Protein AF-A0A7V3RY55-F1 (afdb_monomer)

Foldseek 3Di:
DDDDDPPPPDPDPDPFLAQEWEDQDQFDKTKGFLLSVVQQWQAAPVPDWDWADAPPATDTFDKDKWAWDWDWDDPDPPDIDTDIDTQACDDPPHDHHPDRTRHRGMMIIGGNNRHHDDDPPPDDHPPDPIDHHYDYDYPPPPPD

Structure (mmCIF, N/CA/C/O backbone):
data_AF-A0A7V3RY55-F1
#
_entry.id   AF-A0A7V3RY55-F1
#
loop_
_atom_site.group_PDB
_atom_site.id
_atom_site.type_symbol
_atom_site.label_atom_id
_atom_site.label_alt_id
_atom_site.label_comp_id
_atom_site.label_asym_id
_atom_site.label_entity_id
_atom_site.label_seq_id
_atom_site.pdbx_PDB_ins_code
_atom_site.Cartn_x
_atom_site.Cartn_y
_atom_site.Cartn_z
_atom_site.occupancy
_atom_site.B_iso_or_equiv
_atom_site.auth_seq_id
_atom_site.auth_comp_id
_atom_site.auth_asym_id
_atom_site.auth_atom_id
_atom_site.pdbx_PDB_model_num
ATOM 1 N N . MET A 1 1 ? -32.066 -42.133 15.065 1.00 41.59 1 MET A N 1
ATOM 2 C CA . MET A 1 1 ? -30.900 -41.507 15.729 1.00 41.59 1 MET A CA 1
ATOM 3 C C . MET A 1 1 ? -29.828 -41.257 14.673 1.00 41.59 1 MET A C 1
ATOM 5 O O . MET A 1 1 ? -29.241 -42.214 14.192 1.00 41.59 1 MET A O 1
ATOM 9 N N . LYS A 1 2 ? -29.637 -40.008 14.229 1.00 40.75 2 LYS A N 1
ATOM 10 C CA . LYS A 1 2 ? -28.567 -39.614 13.293 1.00 40.75 2 LYS A CA 1
ATOM 11 C C . LYS A 1 2 ? -27.674 -38.602 14.012 1.00 40.75 2 LYS A C 1
ATOM 13 O O . LYS A 1 2 ? -28.181 -37.701 14.670 1.00 40.75 2 LYS A O 1
ATOM 18 N N . ARG A 1 3 ? -26.368 -38.864 13.984 1.00 42.75 3 ARG A N 1
ATOM 19 C CA . ARG A 1 3 ? -25.334 -38.212 14.795 1.00 42.75 3 ARG A CA 1
ATOM 20 C C . ARG A 1 3 ? -25.115 -36.766 14.339 1.00 42.75 3 ARG A C 1
ATOM 22 O O . ARG A 1 3 ? -24.962 -36.521 13.148 1.00 42.75 3 ARG A O 1
ATOM 29 N N . PHE A 1 4 ? -25.079 -35.848 15.302 1.00 42.09 4 PHE A N 1
ATOM 30 C CA . PHE A 1 4 ? -24.594 -34.482 15.136 1.00 42.09 4 PHE A CA 1
ATOM 31 C C . PHE A 1 4 ? -23.082 -34.516 14.886 1.00 42.09 4 PHE A C 1
ATOM 33 O O . PHE A 1 4 ? -22.329 -35.005 15.725 1.00 42.09 4 PHE A O 1
ATOM 40 N N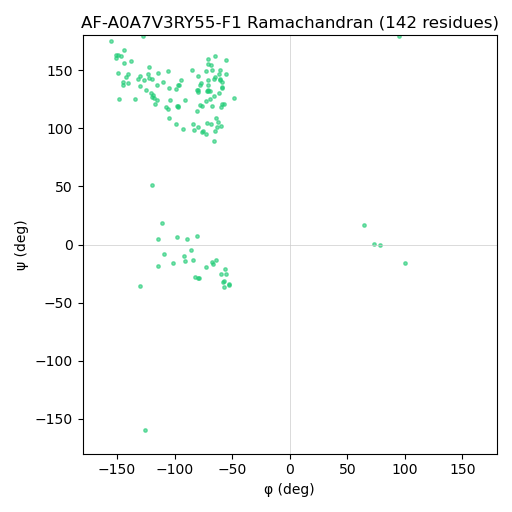 . GLY A 1 5 ? -22.645 -34.010 13.734 1.00 36.62 5 GLY A N 1
ATOM 41 C CA . GLY A 1 5 ? -21.251 -33.650 13.498 1.00 36.62 5 GLY A CA 1
ATOM 42 C C . GLY A 1 5 ? -21.074 -32.177 13.836 1.00 36.62 5 GLY A C 1
ATOM 43 O O . GLY A 1 5 ? -21.433 -31.320 13.035 1.00 36.62 5 GLY A O 1
ATOM 44 N N . VAL A 1 6 ? -20.564 -31.881 15.030 1.00 43.69 6 VAL A N 1
ATOM 45 C CA . VAL A 1 6 ? -20.076 -30.541 15.368 1.00 43.69 6 VAL A CA 1
ATOM 46 C C . VAL A 1 6 ? -18.729 -30.392 14.669 1.00 43.69 6 VAL A C 1
ATOM 48 O O . VAL A 1 6 ? -17.717 -30.909 15.135 1.00 43.69 6 VAL A O 1
ATOM 51 N N . GLY A 1 7 ? -18.730 -29.752 13.501 1.00 38.78 7 GLY A N 1
ATOM 52 C CA . GLY A 1 7 ? -17.503 -29.284 12.870 1.00 38.78 7 GLY A CA 1
ATOM 53 C C . GLY A 1 7 ? -16.940 -28.150 13.715 1.00 38.78 7 GLY A C 1
ATOM 54 O O . GLY A 1 7 ? -17.478 -27.046 13.698 1.00 38.78 7 GLY A O 1
ATOM 55 N N . ALA A 1 8 ? -15.899 -28.435 14.493 1.00 43.53 8 ALA A N 1
ATOM 56 C CA . ALA A 1 8 ? -15.120 -27.418 15.177 1.00 43.53 8 ALA A CA 1
ATOM 57 C C . ALA A 1 8 ? -14.424 -26.555 14.113 1.00 43.53 8 ALA A C 1
ATOM 59 O O . ALA A 1 8 ? -13.407 -26.950 13.545 1.00 43.53 8 ALA A O 1
ATOM 60 N N . GLY A 1 9 ? -15.015 -25.401 13.801 1.00 36.34 9 GLY A N 1
ATOM 61 C CA . GLY A 1 9 ? -14.352 -24.363 13.026 1.00 36.34 9 GLY A CA 1
ATOM 62 C C . GLY A 1 9 ? -13.156 -23.858 13.823 1.00 36.34 9 GLY A C 1
ATOM 63 O O . GLY A 1 9 ? -13.323 -23.209 14.852 1.00 36.34 9 GLY A O 1
ATOM 64 N N . PHE A 1 10 ? -11.951 -24.195 13.375 1.00 37.75 10 PHE A N 1
ATOM 65 C CA . PHE A 1 10 ? -10.727 -23.604 13.895 1.00 37.75 10 PHE A CA 1
ATOM 66 C C . PHE A 1 10 ? -10.644 -22.161 13.392 1.00 37.75 10 PHE A C 1
ATOM 68 O O . PHE A 1 10 ? -10.351 -21.914 12.225 1.00 37.75 10 PHE A O 1
ATOM 75 N N . LEU A 1 11 ? -10.916 -21.206 14.280 1.00 36.78 11 LEU A N 1
ATOM 76 C CA . LEU A 1 11 ? -10.553 -19.810 14.078 1.00 36.78 11 LEU A CA 1
ATOM 77 C C . LEU A 1 11 ? -9.063 -19.682 14.418 1.00 36.78 11 LEU A C 1
ATOM 79 O O . LEU A 1 11 ? -8.686 -19.683 15.589 1.00 36.78 11 LEU A O 1
ATOM 83 N N . VAL A 1 12 ? -8.201 -19.631 13.404 1.00 37.84 12 VAL A N 1
ATOM 84 C CA . VAL A 1 12 ? -6.782 -19.325 13.609 1.00 37.84 12 VAL A CA 1
ATOM 85 C C . VAL A 1 12 ? -6.645 -17.806 13.669 1.00 37.84 12 VAL A C 1
ATOM 87 O O . VAL A 1 12 ? -6.620 -17.134 12.643 1.00 37.84 12 VAL A O 1
ATOM 90 N N . LEU A 1 13 ? -6.587 -17.257 14.883 1.00 45.31 13 LEU A N 1
ATOM 91 C CA . LEU A 1 13 ? -6.154 -15.879 15.114 1.00 45.31 13 LEU A CA 1
ATOM 92 C C . LEU A 1 13 ? -4.629 -15.841 14.983 1.00 45.31 13 LEU A C 1
ATOM 94 O O . LEU A 1 13 ? -3.903 -16.202 15.910 1.00 45.31 13 LEU A O 1
ATOM 98 N N . ILE A 1 14 ? -4.141 -15.464 13.802 1.00 49.50 14 ILE A N 1
ATOM 99 C CA . ILE A 1 14 ? -2.713 -15.239 13.572 1.00 49.50 14 ILE A CA 1
ATOM 100 C C . ILE A 1 14 ? -2.337 -13.931 14.275 1.00 49.50 14 ILE A C 1
ATOM 102 O O . ILE A 1 14 ? -2.948 -12.891 14.037 1.00 49.50 14 ILE A O 1
ATOM 106 N N . PHE A 1 15 ? -1.350 -14.006 15.172 1.00 45.12 15 PHE A N 1
ATOM 107 C CA . PHE A 1 15 ? -0.771 -12.863 15.877 1.00 45.12 15 PHE A CA 1
ATOM 108 C C . PHE A 1 15 ? -0.432 -11.734 14.894 1.00 45.12 15 PHE A C 1
ATOM 110 O O . PHE A 1 15 ? 0.281 -11.951 13.914 1.00 45.12 15 PHE A O 1
ATOM 117 N N . ALA A 1 16 ? -0.954 -10.537 15.173 1.00 43.91 16 ALA A N 1
ATOM 118 C CA . ALA A 1 16 ? -0.819 -9.355 14.336 1.00 43.91 16 ALA A CA 1
ATOM 119 C C . ALA A 1 16 ? 0.651 -8.932 14.221 1.00 43.91 16 ALA A C 1
ATOM 121 O O . ALA A 1 16 ? 1.203 -8.283 15.112 1.00 43.91 16 ALA A O 1
ATOM 122 N N . TRP A 1 17 ? 1.280 -9.266 13.096 1.00 51.06 17 TRP A N 1
ATOM 123 C CA . TRP A 1 17 ? 2.456 -8.540 12.641 1.00 51.06 17 TRP A CA 1
ATOM 124 C C . TRP A 1 17 ? 1.994 -7.111 12.386 1.00 51.06 17 TRP A C 1
ATOM 126 O O . TRP A 1 17 ? 1.234 -6.848 11.460 1.00 51.06 17 TRP A O 1
ATOM 136 N N . THR A 1 18 ? 2.356 -6.192 13.274 1.00 60.28 18 THR A N 1
ATOM 137 C CA . THR A 1 18 ? 2.035 -4.783 13.069 1.00 60.28 18 THR A CA 1
ATOM 138 C C . THR A 1 18 ? 3.077 -4.228 12.112 1.00 60.28 18 THR A C 1
ATOM 140 O O . THR A 1 18 ? 4.259 -4.197 12.455 1.00 60.28 18 THR A O 1
ATOM 143 N N . ALA A 1 19 ? 2.663 -3.811 10.917 1.00 68.38 19 ALA A N 1
ATOM 144 C CA . ALA A 1 19 ? 3.569 -3.091 10.031 1.00 68.38 19 ALA A CA 1
ATOM 145 C C . ALA A 1 19 ? 3.809 -1.702 10.632 1.00 68.38 19 ALA A C 1
ATOM 147 O O . ALA A 1 19 ? 2.853 -1.038 11.033 1.00 68.38 19 ALA A O 1
ATOM 148 N N . GLN A 1 20 ? 5.063 -1.268 10.725 1.00 68.25 20 GLN A N 1
ATOM 149 C CA . GLN A 1 20 ? 5.392 0.097 11.131 1.00 68.25 20 GLN A CA 1
ATOM 150 C C . GLN A 1 20 ? 5.676 0.934 9.894 1.00 68.25 20 GLN A C 1
ATOM 152 O O . GLN A 1 20 ? 6.442 0.512 9.032 1.00 68.25 20 GLN A O 1
ATOM 157 N N . ALA A 1 21 ? 5.098 2.129 9.834 1.00 68.69 21 ALA A N 1
ATOM 158 C CA . ALA A 1 21 ? 5.413 3.093 8.791 1.00 68.69 21 ALA A CA 1
ATOM 159 C C . ALA A 1 21 ? 5.684 4.471 9.401 1.00 68.69 21 ALA A C 1
ATOM 161 O O . ALA A 1 21 ? 5.057 4.862 10.390 1.00 68.69 21 ALA A O 1
ATOM 162 N N . GLN A 1 22 ? 6.653 5.189 8.836 1.00 70.06 22 GLN A N 1
ATOM 163 C CA . GLN A 1 22 ? 7.045 6.519 9.297 1.00 70.06 22 GLN A CA 1
ATOM 164 C C . GLN A 1 22 ? 6.364 7.595 8.450 1.00 70.06 22 GLN A C 1
ATOM 166 O O . GLN A 1 22 ? 6.330 7.488 7.228 1.00 70.06 22 GLN A O 1
ATOM 171 N N . SER A 1 23 ? 5.863 8.652 9.092 1.00 64.38 23 SER A N 1
ATOM 172 C CA . SER A 1 23 ? 5.438 9.880 8.407 1.00 64.38 23 SER A CA 1
ATOM 173 C C . SER A 1 23 ? 5.969 11.093 9.154 1.00 64.38 23 SER A C 1
ATOM 175 O O . SER A 1 23 ? 5.707 11.221 10.351 1.00 64.38 23 SER A O 1
ATOM 177 N N . ASN A 1 24 ? 6.689 11.977 8.468 1.00 59.88 24 ASN A N 1
ATOM 178 C CA . ASN A 1 24 ? 7.299 13.156 9.082 1.00 59.88 24 ASN A CA 1
ATOM 179 C C . ASN A 1 24 ? 6.257 14.275 9.289 1.00 59.88 24 ASN A C 1
ATOM 181 O O . ASN A 1 24 ? 6.336 15.030 10.257 1.00 59.88 24 ASN A O 1
ATOM 185 N N . HIS A 1 25 ? 5.220 14.323 8.443 1.00 68.56 25 HIS A N 1
ATOM 186 C CA . HIS A 1 25 ? 4.152 15.320 8.480 1.00 68.56 25 HIS A CA 1
ATOM 187 C C . HIS A 1 25 ? 2.782 14.770 8.051 1.00 68.56 25 HIS A C 1
ATOM 189 O O . HIS A 1 25 ? 2.666 13.756 7.367 1.00 68.56 25 HIS A O 1
ATOM 195 N N . LYS A 1 26 ? 1.718 15.505 8.411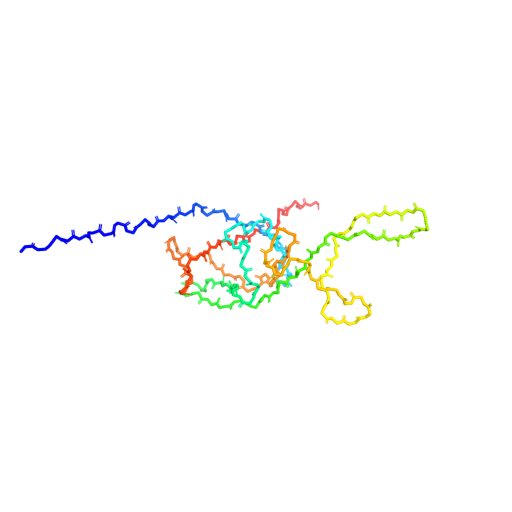 1.00 77.06 26 LYS A N 1
ATOM 196 C CA . LYS A 1 26 ? 0.317 15.198 8.060 1.00 77.06 26 LYS A CA 1
ATOM 197 C C . LYS A 1 26 ? 0.102 14.979 6.554 1.00 77.06 26 LYS A C 1
ATOM 199 O O . LYS A 1 26 ? -0.748 14.186 6.177 1.00 77.06 26 LYS A O 1
ATOM 204 N N . TYR A 1 27 ? 0.839 15.690 5.706 1.00 82.50 27 TYR A N 1
ATOM 205 C CA . TYR A 1 27 ? 0.657 15.668 4.251 1.00 82.50 27 TYR A CA 1
ATOM 206 C C . TYR A 1 27 ? 1.636 14.740 3.528 1.00 82.50 27 TYR A C 1
ATOM 208 O O . TYR A 1 27 ? 1.665 14.744 2.300 1.00 82.50 27 TYR A O 1
ATOM 216 N N . ASP A 1 28 ? 2.434 13.968 4.263 1.00 87.75 28 ASP A N 1
ATOM 217 C CA . ASP A 1 28 ? 3.403 13.076 3.642 1.00 87.75 28 ASP A CA 1
ATOM 218 C C . ASP A 1 28 ? 2.722 11.792 3.159 1.00 87.75 28 ASP A C 1
ATOM 220 O O . ASP A 1 28 ? 1.808 11.280 3.827 1.00 87.75 28 ASP A O 1
ATOM 224 N N . PRO A 1 29 ? 3.180 11.234 2.027 1.00 92.12 29 PRO A N 1
ATOM 225 C CA . PRO A 1 29 ? 2.853 9.866 1.692 1.00 92.12 29 PRO A CA 1
ATOM 226 C C . PRO A 1 29 ? 3.479 8.926 2.725 1.00 92.12 29 PRO A C 1
ATOM 228 O O . PRO A 1 29 ? 4.590 9.130 3.217 1.00 92.12 29 PRO A O 1
ATOM 231 N N . VAL A 1 30 ? 2.750 7.868 3.024 1.00 93.38 30 VAL A N 1
ATOM 232 C CA . VAL A 1 30 ? 3.208 6.708 3.767 1.00 93.38 30 VAL A CA 1
ATOM 233 C C . VAL A 1 30 ? 3.415 5.595 2.758 1.00 93.38 30 VAL A C 1
ATOM 235 O O . VAL A 1 30 ? 2.484 5.250 2.036 1.00 93.38 30 VAL A O 1
ATOM 238 N N . VAL A 1 31 ? 4.620 5.029 2.738 1.00 94.00 31 VAL A N 1
ATOM 239 C CA . VAL A 1 31 ? 4.967 3.881 1.896 1.00 94.00 31 VAL A CA 1
ATOM 240 C C . VAL A 1 31 ? 5.290 2.698 2.799 1.00 94.00 31 VAL A C 1
ATOM 242 O O . VAL A 1 31 ? 6.147 2.792 3.681 1.00 94.00 31 VAL A O 1
ATOM 245 N N . VAL A 1 32 ? 4.586 1.589 2.595 1.00 95.19 32 VAL A N 1
ATOM 246 C CA . VAL A 1 32 ? 4.769 0.335 3.327 1.00 95.19 32 VAL A CA 1
ATOM 247 C C . VAL A 1 32 ? 5.206 -0.735 2.344 1.00 95.19 32 VAL A C 1
ATOM 249 O O . VAL A 1 32 ? 4.490 -1.035 1.396 1.00 95.19 32 VAL A O 1
ATOM 252 N N . GLN A 1 33 ? 6.371 -1.332 2.581 1.00 95.19 33 GLN A N 1
ATOM 253 C CA . GLN A 1 33 ? 6.858 -2.430 1.747 1.00 95.19 33 GLN A CA 1
ATOM 25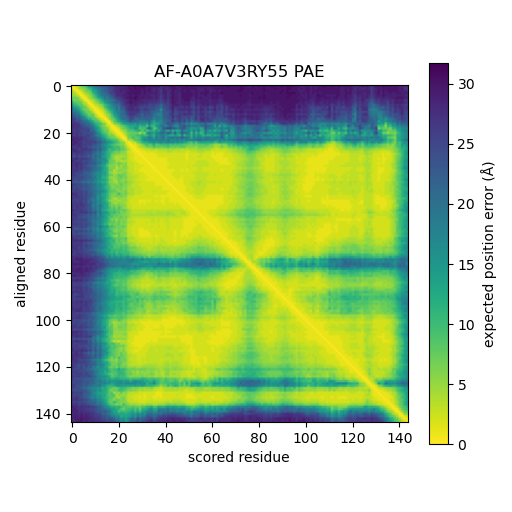4 C C . GLN A 1 33 ? 6.031 -3.697 1.984 1.00 95.19 33 GLN A C 1
ATOM 256 O O . GLN A 1 33 ? 5.714 -4.014 3.136 1.00 95.19 33 GLN A O 1
ATOM 261 N N . GLY A 1 34 ? 5.754 -4.458 0.927 1.00 95.06 34 GLY A N 1
ATOM 262 C CA . GLY A 1 34 ? 4.973 -5.692 0.979 1.00 95.06 34 GLY A CA 1
ATOM 263 C C . GLY A 1 34 ? 5.562 -6.743 1.915 1.00 95.06 34 GLY A C 1
ATOM 264 O O . GLY A 1 34 ? 4.832 -7.399 2.658 1.00 95.06 34 GLY A O 1
ATOM 265 N N . VAL A 1 35 ? 6.892 -6.799 2.052 1.00 95.56 35 VAL A N 1
ATOM 266 C CA . VAL A 1 35 ? 7.569 -7.627 3.069 1.00 95.56 35 VAL A CA 1
ATOM 267 C C . VAL A 1 35 ? 7.110 -7.347 4.510 1.00 95.56 35 VAL A C 1
ATOM 269 O O . VAL A 1 35 ? 7.201 -8.229 5.365 1.00 95.56 35 VAL A O 1
ATOM 272 N N . SER A 1 36 ? 6.597 -6.147 4.792 1.00 95.81 36 SER A N 1
ATOM 273 C CA . SER A 1 36 ? 6.052 -5.769 6.104 1.00 95.81 36 SER A CA 1
ATOM 274 C C . SER A 1 36 ? 4.582 -6.162 6.277 1.00 95.81 36 SER A C 1
ATOM 276 O O . SER A 1 36 ? 4.034 -5.994 7.365 1.00 95.81 36 SER A O 1
ATOM 278 N N . LEU A 1 37 ? 3.941 -6.702 5.238 1.00 95.94 37 LEU A N 1
ATOM 279 C CA . LEU A 1 37 ? 2.520 -7.045 5.164 1.00 95.94 37 LEU A CA 1
ATOM 280 C C . LEU A 1 37 ? 2.286 -8.555 4.914 1.00 95.94 37 LEU A C 1
ATOM 282 O O . LEU A 1 37 ? 1.525 -8.923 4.016 1.00 95.94 37 LEU A O 1
ATOM 286 N N . PRO A 1 38 ? 2.901 -9.466 5.702 1.00 95.81 38 PRO A N 1
ATOM 287 C CA . PRO A 1 38 ? 2.879 -10.904 5.430 1.00 95.81 38 PRO A CA 1
ATOM 288 C C . PRO A 1 38 ? 1.482 -11.532 5.399 1.00 95.81 38 PRO A C 1
ATOM 290 O O . PRO A 1 38 ? 1.308 -12.568 4.763 1.00 95.81 38 PRO A O 1
ATOM 293 N N . ALA A 1 39 ? 0.486 -10.952 6.078 1.00 93.62 39 ALA A N 1
ATOM 294 C CA . ALA A 1 39 ? -0.852 -11.539 6.120 1.00 93.62 39 ALA A CA 1
ATOM 295 C C . ALA A 1 39 ? -1.614 -11.393 4.793 1.00 93.62 39 ALA A C 1
ATOM 297 O O . ALA A 1 39 ? -2.580 -12.117 4.577 1.00 93.62 39 ALA A O 1
ATOM 298 N N . VAL A 1 40 ? -1.213 -10.460 3.926 1.00 93.50 40 VAL A N 1
ATOM 299 C CA . VAL A 1 40 ? -1.919 -10.160 2.669 1.00 93.50 40 VAL A CA 1
ATOM 300 C C . VAL A 1 40 ? -1.099 -10.491 1.419 1.00 93.50 40 VAL A C 1
ATOM 302 O O . VAL A 1 40 ? -1.560 -10.231 0.311 1.00 93.50 40 VAL A O 1
ATOM 305 N N . LEU A 1 41 ? 0.085 -11.092 1.578 1.00 95.19 41 LEU A N 1
ATOM 306 C CA . LEU A 1 41 ? 0.886 -11.586 0.455 1.00 95.19 41 LEU A CA 1
ATOM 307 C C . LEU A 1 41 ? 0.124 -12.651 -0.346 1.00 95.19 41 LEU A C 1
ATOM 309 O O . LEU A 1 41 ? -0.581 -13.489 0.221 1.00 95.19 41 LEU A O 1
ATOM 313 N N . GLY A 1 42 ? 0.284 -12.628 -1.669 1.00 94.94 42 GLY A N 1
ATOM 314 C CA . GLY A 1 42 ? -0.416 -13.504 -2.610 1.00 94.94 42 GLY A CA 1
ATOM 315 C C . GLY A 1 42 ? -1.860 -13.082 -2.908 1.00 94.94 42 GLY A C 1
ATOM 316 O O . GLY A 1 42 ? -2.544 -13.744 -3.692 1.00 94.94 42 GLY A O 1
ATOM 317 N N . ALA A 1 43 ? -2.353 -11.999 -2.299 1.00 94.69 43 ALA A N 1
ATOM 318 C CA . ALA A 1 43 ? -3.637 -11.418 -2.666 1.00 94.69 43 ALA A CA 1
ATOM 319 C C . ALA A 1 43 ? -3.535 -10.708 -4.020 1.00 94.69 43 ALA A C 1
ATOM 321 O O . ALA A 1 43 ? -2.505 -10.133 -4.364 1.00 94.69 43 ALA A O 1
ATOM 322 N N . LYS A 1 44 ? -4.626 -10.684 -4.788 1.00 94.62 44 LYS A N 1
ATOM 323 C CA . LYS A 1 44 ? -4.674 -9.838 -5.985 1.00 94.62 44 LYS A CA 1
ATOM 324 C C . LYS A 1 44 ? -4.767 -8.371 -5.559 1.00 94.62 44 LYS A C 1
ATOM 326 O O . LYS A 1 44 ? -5.622 -8.065 -4.722 1.00 94.62 44 LYS A O 1
ATOM 331 N N . PRO A 1 45 ? -4.033 -7.437 -6.191 1.00 93.62 45 PRO A N 1
ATOM 332 C CA . PRO A 1 45 ? -4.146 -6.011 -5.868 1.00 93.62 45 PRO A CA 1
ATOM 333 C C . PRO A 1 45 ? -5.591 -5.478 -5.916 1.00 93.62 45 PRO A C 1
ATOM 335 O O . PRO A 1 45 ? -6.003 -4.676 -5.079 1.00 93.62 45 PRO A O 1
ATOM 338 N N . SER A 1 46 ? -6.410 -6.001 -6.838 1.00 93.00 46 SER A N 1
ATOM 339 C CA . SER A 1 46 ? -7.839 -5.659 -6.977 1.00 93.00 46 SER A CA 1
ATOM 340 C C . SER A 1 46 ? -8.743 -6.122 -5.821 1.00 93.00 46 SER A C 1
ATOM 342 O O . SER A 1 46 ? -9.876 -5.644 -5.689 1.00 93.00 46 SER A O 1
ATOM 344 N N . GLU A 1 47 ? -8.265 -7.022 -4.964 1.00 93.00 47 GLU A N 1
ATOM 345 C CA . GLU A 1 47 ? -8.981 -7.568 -3.804 1.00 93.00 47 GLU A CA 1
ATOM 346 C C . GLU A 1 47 ? -8.528 -6.925 -2.484 1.00 93.00 47 GLU A C 1
ATOM 348 O O . GLU A 1 47 ? -9.250 -6.997 -1.489 1.00 93.00 47 GLU A O 1
ATOM 353 N N . LEU A 1 48 ? -7.384 -6.235 -2.479 1.00 94.06 48 LEU A N 1
ATOM 354 C CA . LEU A 1 48 ? -6.903 -5.491 -1.318 1.00 94.06 48 LEU A CA 1
ATOM 355 C C . LEU A 1 48 ? -7.809 -4.298 -1.019 1.00 94.06 48 LEU A C 1
ATOM 357 O O . LEU A 1 48 ? -8.439 -3.730 -1.906 1.00 94.06 48 LEU A O 1
ATOM 361 N N . ARG A 1 49 ? -7.909 -3.914 0.250 1.00 94.94 49 ARG A N 1
ATOM 362 C CA . ARG A 1 49 ? -8.618 -2.709 0.691 1.00 94.94 49 ARG A CA 1
ATOM 363 C C . ARG A 1 49 ? -7.866 -2.127 1.877 1.00 94.94 49 ARG A C 1
ATOM 365 O O . ARG A 1 49 ? -7.480 -2.876 2.772 1.00 94.94 49 ARG A O 1
ATOM 372 N N . LEU A 1 50 ? -7.711 -0.807 1.909 1.00 95.62 50 LEU A N 1
ATOM 373 C CA . LEU A 1 50 ? -7.151 -0.095 3.053 1.00 95.62 50 LEU A CA 1
ATOM 374 C C . LEU A 1 50 ? -8.265 0.616 3.822 1.00 95.62 50 LEU A C 1
ATOM 376 O O . LEU A 1 50 ? -9.132 1.256 3.225 1.00 95.62 50 LEU A O 1
ATOM 380 N N . PHE A 1 51 ? -8.239 0.504 5.150 1.00 96.19 51 PHE A N 1
ATOM 381 C CA . PHE A 1 51 ? -9.207 1.142 6.034 1.00 96.19 51 PHE A CA 1
ATOM 382 C C . PHE A 1 51 ? -8.511 1.899 7.161 1.00 96.19 51 PHE A C 1
ATOM 384 O O . PHE A 1 51 ? -7.520 1.429 7.714 1.00 96.19 51 PHE A O 1
ATOM 391 N N . ALA A 1 52 ? -9.104 3.021 7.557 1.00 95.94 52 ALA A N 1
ATOM 392 C CA . ALA A 1 52 ? -8.788 3.730 8.788 1.00 95.94 52 ALA A CA 1
ATOM 393 C C . ALA A 1 52 ? -9.995 3.696 9.729 1.00 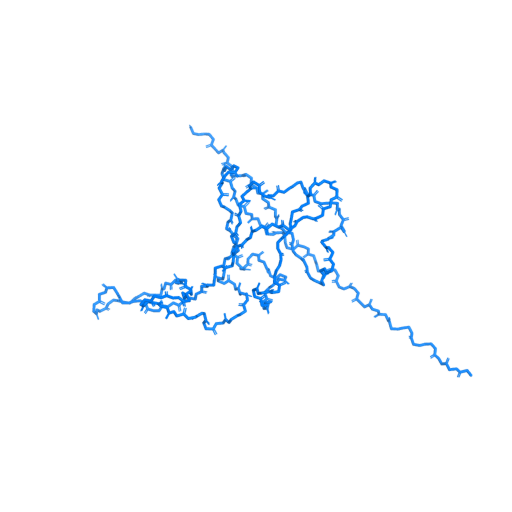95.94 52 ALA A C 1
ATOM 395 O O . ALA A 1 52 ? -11.144 3.694 9.285 1.00 95.94 52 ALA A O 1
ATOM 396 N N . TYR A 1 53 ? -9.750 3.670 11.035 1.00 96.00 53 TYR A N 1
ATOM 397 C CA . TYR A 1 53 ? -10.809 3.760 12.035 1.00 96.00 53 TYR A CA 1
ATOM 398 C C . TYR A 1 53 ? -11.041 5.225 12.419 1.00 96.00 53 TYR A C 1
ATOM 400 O O . TYR A 1 53 ? -10.107 5.893 12.837 1.00 96.00 53 TYR A O 1
ATOM 408 N N . ASP A 1 54 ? -12.270 5.738 12.306 1.00 94.94 54 ASP A N 1
ATOM 409 C CA . ASP A 1 54 ? -12.595 7.155 12.575 1.00 94.94 54 ASP A CA 1
ATOM 410 C C . ASP A 1 54 ? -12.962 7.450 14.047 1.00 94.94 54 ASP A C 1
ATOM 412 O O . ASP A 1 54 ? -13.363 8.562 14.395 1.00 94.94 54 ASP A O 1
ATOM 416 N N . GLY A 1 55 ? -12.854 6.446 14.923 1.00 94.69 55 GLY A N 1
ATOM 417 C CA . GLY A 1 55 ? -13.331 6.495 16.308 1.00 94.69 55 GLY A CA 1
ATOM 418 C C . GLY A 1 55 ? -14.6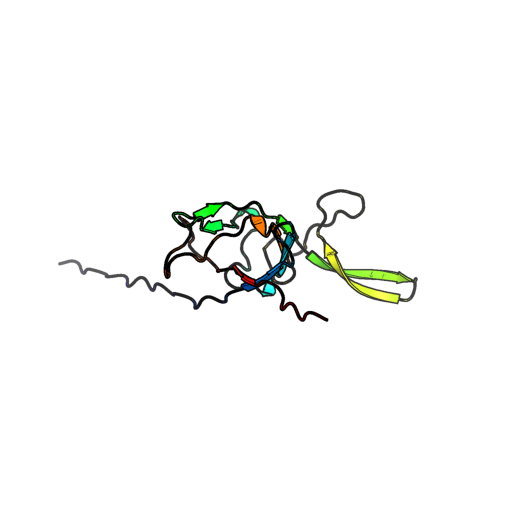76 5.794 16.526 1.00 94.69 55 GLY A C 1
ATOM 419 O O . GLY A 1 55 ? -15.010 5.474 17.668 1.00 94.69 55 GLY A O 1
ATOM 420 N N . LYS A 1 56 ? -15.431 5.511 15.458 1.00 95.12 56 LYS A N 1
ATOM 421 C CA . LYS A 1 56 ? -16.733 4.821 15.505 1.00 95.12 56 LYS A CA 1
ATOM 422 C C . LYS A 1 56 ? -16.832 3.657 14.522 1.00 95.12 56 LYS A C 1
ATOM 424 O O . LYS A 1 56 ? -17.494 2.667 14.822 1.00 95.12 56 LYS A O 1
ATOM 429 N N . LYS A 1 57 ? -16.231 3.782 13.340 1.00 94.94 57 LYS A N 1
ATOM 430 C CA . LYS A 1 57 ? -16.302 2.794 12.259 1.00 94.94 57 LYS A CA 1
ATOM 431 C C . LYS A 1 57 ? -15.030 2.793 11.418 1.00 94.94 57 LYS A C 1
ATOM 433 O O . LYS A 1 57 ? -14.251 3.742 11.427 1.00 94.94 57 LYS A O 1
ATOM 438 N N . PHE A 1 58 ? -14.858 1.723 10.653 1.00 95.62 58 PHE A N 1
ATOM 439 C CA . PHE A 1 58 ? -13.854 1.660 9.599 1.00 95.62 58 PHE A CA 1
ATOM 440 C C . PHE A 1 58 ? -14.358 2.395 8.354 1.00 95.62 58 PHE A C 1
ATOM 442 O O . PHE A 1 58 ? -15.485 2.167 7.905 1.00 95.62 58 PHE A O 1
ATOM 449 N N . GLN A 1 59 ? -13.519 3.263 7.799 1.00 95.56 59 GLN A N 1
ATOM 450 C CA . GLN A 1 59 ? -13.749 3.975 6.546 1.00 95.56 59 GLN A CA 1
ATOM 451 C C . GLN A 1 59 ? -12.657 3.618 5.533 1.00 95.56 59 GLN A C 1
ATOM 453 O O . GLN A 1 59 ? -11.506 3.432 5.935 1.00 95.56 59 GLN A O 1
ATOM 458 N N . PRO A 1 60 ? -12.999 3.477 4.242 1.00 95.50 60 PRO A N 1
ATOM 459 C CA . PRO A 1 60 ? -12.010 3.183 3.217 1.00 95.50 60 PRO A CA 1
ATOM 460 C C . PRO A 1 60 ? -11.041 4.358 3.055 1.00 95.50 60 PRO A C 1
ATOM 462 O O . PRO A 1 60 ? -11.450 5.517 3.109 1.00 95.50 60 PRO A O 1
ATOM 465 N N . VAL A 1 61 ? -9.774 4.036 2.823 1.00 96.06 61 VAL A N 1
ATOM 466 C CA . VAL A 1 61 ? -8.699 4.986 2.520 1.00 96.06 61 VAL A CA 1
ATOM 467 C C . VAL A 1 61 ? -8.295 4.801 1.064 1.00 96.06 61 VAL A C 1
ATOM 469 O O . VAL A 1 61 ? -8.247 3.672 0.574 1.00 96.06 61 VAL A O 1
ATOM 472 N N . LEU A 1 62 ? -8.029 5.902 0.363 1.00 96.75 62 LEU A N 1
ATOM 473 C CA . LEU A 1 62 ? -7.447 5.836 -0.974 1.00 96.75 62 LEU A CA 1
ATOM 474 C C . LEU A 1 62 ? -5.984 5.412 -0.861 1.00 96.75 62 LEU A C 1
ATOM 476 O O . LEU A 1 62 ? -5.230 5.954 -0.056 1.00 96.75 62 LEU A O 1
ATOM 480 N N . TYR A 1 63 ? -5.596 4.440 -1.672 1.00 97.06 63 TYR A N 1
ATOM 481 C CA . TYR A 1 63 ? -4.253 3.888 -1.672 1.00 97.06 63 TYR A CA 1
ATOM 482 C C . TYR A 1 63 ? -3.835 3.523 -3.092 1.00 97.06 63 TYR A C 1
ATOM 484 O O . TYR A 1 63 ? -4.660 3.457 -4.008 1.00 97.06 63 TYR A O 1
ATOM 492 N N . GLN A 1 64 ? -2.548 3.266 -3.240 1.00 96.19 64 GLN A N 1
ATOM 493 C CA . GLN A 1 64 ? -1.915 2.778 -4.447 1.00 96.19 64 GLN A CA 1
ATOM 494 C C . GLN A 1 64 ? -1.108 1.527 -4.099 1.00 96.19 64 GLN A C 1
ATOM 496 O O . GLN A 1 64 ? -0.531 1.442 -3.014 1.00 96.19 64 GLN A O 1
ATOM 501 N N . ILE A 1 65 ? -1.132 0.548 -5.000 1.00 96.19 65 ILE A N 1
ATOM 502 C CA . ILE A 1 65 ? -0.195 -0.574 -4.993 1.00 96.19 65 ILE A CA 1
ATOM 503 C C . ILE A 1 65 ? 0.743 -0.321 -6.154 1.00 96.19 65 ILE A C 1
ATOM 505 O O . ILE A 1 65 ? 0.291 -0.236 -7.297 1.00 96.19 65 ILE A O 1
ATOM 509 N N . ASP A 1 66 ? 2.011 -0.160 -5.827 1.00 94.12 66 ASP A N 1
ATOM 510 C CA . ASP A 1 66 ? 3.082 -0.046 -6.793 1.00 94.12 66 ASP A CA 1
ATOM 511 C C . ASP A 1 66 ? 3.752 -1.408 -6.908 1.00 94.12 66 ASP A C 1
ATOM 513 O O . ASP A 1 66 ? 4.498 -1.815 -6.016 1.00 94.12 66 ASP A O 1
ATOM 517 N N . GLU A 1 67 ? 3.434 -2.096 -8.005 1.00 94.31 67 GLU A N 1
ATOM 518 C CA . GLU A 1 67 ? 4.068 -3.357 -8.384 1.00 94.31 67 GLU A CA 1
ATOM 519 C C . GLU A 1 67 ? 5.523 -3.099 -8.796 1.00 94.31 67 GLU A C 1
ATOM 521 O O . GLU A 1 67 ? 5.810 -2.149 -9.549 1.00 94.31 67 GLU A O 1
ATOM 526 N N . ARG A 1 68 ? 6.458 -3.899 -8.277 1.00 93.50 68 ARG A N 1
ATOM 527 C CA . ARG A 1 68 ? 7.887 -3.749 -8.574 1.00 93.50 68 ARG A CA 1
ATOM 528 C C . ARG A 1 68 ? 8.571 -5.096 -8.692 1.00 93.50 68 ARG A C 1
ATOM 530 O O . ARG A 1 68 ? 8.392 -5.958 -7.853 1.00 93.50 68 ARG A O 1
ATOM 537 N N . TYR A 1 69 ? 9.538 -5.166 -9.601 1.00 91.12 69 TYR A N 1
ATOM 538 C CA . TYR A 1 69 ? 10.336 -6.370 -9.813 1.00 91.12 69 TYR A CA 1
ATOM 539 C C . TYR A 1 69 ? 11.829 -6.056 -10.007 1.00 91.12 69 TYR A C 1
ATOM 541 O O . TYR A 1 69 ? 12.228 -4.943 -10.368 1.00 91.12 69 TYR A O 1
ATOM 549 N N . ASP A 1 70 ? 12.686 -7.049 -9.755 1.00 92.19 70 ASP A N 1
ATOM 550 C CA . ASP A 1 70 ? 14.136 -6.967 -9.981 1.00 92.19 70 ASP A CA 1
ATOM 551 C C . ASP A 1 70 ? 14.466 -7.093 -11.477 1.00 92.19 70 ASP A C 1
ATOM 553 O O . ASP A 1 70 ? 14.213 -8.126 -12.106 1.00 92.19 70 ASP A O 1
ATOM 557 N N . GLU A 1 71 ? 15.090 -6.061 -12.052 1.00 89.75 71 GLU A N 1
ATOM 558 C CA . GLU A 1 71 ? 15.517 -6.056 -13.452 1.00 89.75 71 GLU A CA 1
ATOM 559 C C . GLU A 1 71 ? 17.026 -5.819 -13.605 1.00 89.75 71 GLU A C 1
ATOM 561 O O . GLU A 1 71 ? 17.655 -5.029 -12.897 1.00 89.75 71 GLU A O 1
ATOM 566 N N . MET A 1 72 ? 17.639 -6.496 -14.582 1.00 90.31 72 MET A N 1
ATOM 567 C CA . MET A 1 72 ? 19.039 -6.284 -14.947 1.00 90.31 72 MET A CA 1
ATOM 568 C C . MET A 1 72 ? 19.178 -5.101 -15.914 1.00 90.31 72 MET A C 1
ATOM 570 O O . MET A 1 72 ? 18.969 -5.245 -17.119 1.00 90.31 72 MET A O 1
ATOM 574 N N . LEU A 1 73 ? 19.632 -3.955 -15.408 1.00 87.25 73 LEU A N 1
ATOM 575 C CA . LEU A 1 73 ? 19.812 -2.742 -16.203 1.00 87.25 73 LEU A CA 1
ATOM 576 C C . LEU A 1 73 ? 21.247 -2.587 -16.727 1.00 87.25 73 LEU A C 1
ATOM 578 O O . LEU A 1 73 ? 22.241 -2.848 -16.035 1.00 87.25 73 LEU A O 1
ATOM 582 N N . TYR A 1 74 ? 21.355 -2.100 -17.965 1.00 84.75 74 TYR A N 1
ATOM 583 C CA . TYR A 1 74 ? 22.616 -1.723 -18.606 1.00 84.75 74 TYR A CA 1
ATOM 584 C C . TYR A 1 74 ? 22.825 -0.215 -18.479 1.00 84.75 74 TYR A C 1
ATOM 586 O O . TYR A 1 74 ? 22.038 0.566 -19.007 1.00 84.75 74 TYR A O 1
ATOM 594 N N . TRP A 1 75 ? 23.908 0.204 -17.827 1.00 76.31 75 TRP A N 1
ATOM 595 C CA . TRP A 1 75 ? 24.260 1.630 -17.709 1.00 76.31 75 TRP A CA 1
ATOM 596 C C . TRP A 1 75 ? 25.560 1.985 -18.443 1.00 76.31 75 TRP A C 1
ATOM 598 O O . TRP A 1 75 ? 25.792 3.143 -18.780 1.00 76.31 75 TRP A O 1
ATOM 608 N N . GLN A 1 76 ? 26.387 0.980 -18.753 1.00 82.62 76 GLN A N 1
ATOM 609 C CA . GLN A 1 76 ? 27.517 1.046 -19.685 1.00 82.62 76 GLN A CA 1
ATOM 610 C C . GLN A 1 76 ? 27.621 -0.294 -20.426 1.00 82.62 76 GLN A C 1
ATOM 612 O O . GLN A 1 76 ? 27.194 -1.321 -19.901 1.00 82.62 76 GLN A O 1
ATOM 617 N N . TRP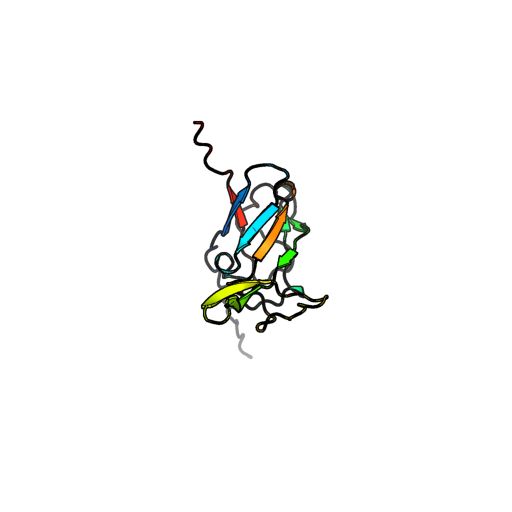 A 1 77 ? 28.232 -0.315 -21.615 1.00 75.88 77 TRP A N 1
ATOM 618 C CA . TRP A 1 77 ? 28.317 -1.516 -22.465 1.00 75.88 77 TRP A CA 1
ATOM 619 C C . TRP A 1 77 ? 28.966 -2.741 -21.780 1.00 75.88 77 TRP A C 1
ATOM 621 O O . TRP A 1 77 ? 28.695 -3.872 -22.174 1.00 75.88 77 TRP A O 1
ATOM 631 N N . THR A 1 78 ? 29.756 -2.540 -20.717 1.00 81.12 78 THR A N 1
ATOM 632 C CA . THR A 1 78 ? 30.359 -3.611 -19.898 1.00 81.12 78 THR A CA 1
ATOM 633 C C . THR A 1 78 ? 29.776 -3.767 -18.497 1.00 81.12 78 THR A C 1
ATOM 635 O O . THR A 1 78 ? 30.148 -4.710 -17.799 1.00 81.12 78 THR A O 1
ATOM 638 N N . ARG A 1 79 ? 28.904 -2.863 -18.036 1.00 86.25 79 ARG A N 1
ATOM 639 C CA . ARG A 1 79 ? 28.472 -2.832 -16.632 1.00 86.25 79 ARG A CA 1
ATOM 640 C C . ARG A 1 79 ? 26.973 -3.036 -16.510 1.00 86.25 79 ARG A C 1
ATOM 642 O O . ARG A 1 79 ? 26.180 -2.307 -17.105 1.00 86.25 79 ARG A O 1
ATOM 649 N N . ARG A 1 80 ? 26.612 -4.010 -15.680 1.00 88.94 80 ARG A N 1
ATOM 650 C CA . ARG A 1 80 ? 25.232 -4.377 -15.372 1.00 88.94 80 ARG A CA 1
ATOM 651 C C . ARG A 1 80 ? 25.007 -4.284 -13.870 1.00 88.94 80 ARG A C 1
ATOM 653 O O . ARG A 1 80 ? 25.933 -4.559 -13.104 1.00 88.94 80 ARG A O 1
ATOM 660 N N . ARG A 1 81 ? 23.802 -3.904 -13.464 1.00 90.06 81 ARG A N 1
ATOM 661 C CA . ARG A 1 81 ? 23.352 -3.991 -12.072 1.00 90.06 81 ARG A CA 1
ATOM 662 C C . ARG A 1 81 ? 21.897 -4.434 -12.041 1.00 90.06 81 ARG A C 1
ATOM 664 O O . ARG A 1 81 ? 21.145 -4.086 -12.947 1.00 90.06 81 ARG A O 1
ATOM 671 N N . ARG A 1 82 ? 21.540 -5.190 -11.008 1.00 90.56 82 ARG A N 1
ATOM 672 C CA . ARG A 1 82 ? 20.142 -5.430 -10.666 1.00 90.56 82 ARG A CA 1
ATOM 673 C C . ARG A 1 82 ? 19.598 -4.212 -9.942 1.00 90.56 82 ARG A C 1
ATOM 675 O O . ARG A 1 82 ? 20.308 -3.627 -9.119 1.00 90.56 82 ARG A O 1
ATOM 682 N N . GLU A 1 83 ? 18.390 -3.820 -10.289 1.00 91.50 83 GLU A N 1
ATOM 683 C CA . GLU A 1 83 ? 17.702 -2.686 -9.697 1.00 91.50 83 GLU A CA 1
ATOM 684 C C . GLU A 1 83 ? 16.214 -3.007 -9.626 1.00 91.50 83 GLU A C 1
ATOM 686 O O . GLU A 1 83 ? 15.670 -3.608 -10.550 1.00 91.50 83 GLU A O 1
ATOM 691 N N . MET A 1 84 ? 15.577 -2.614 -8.524 1.00 91.25 84 MET A N 1
ATOM 692 C CA . MET A 1 84 ? 14.123 -2.661 -8.418 1.00 91.25 84 MET A CA 1
ATOM 693 C C . MET A 1 84 ? 13.539 -1.607 -9.349 1.00 91.25 84 MET A C 1
ATOM 695 O O . MET A 1 84 ? 13.899 -0.429 -9.257 1.00 91.25 84 MET A O 1
ATOM 699 N N . VAL A 1 85 ? 12.647 -2.027 -10.236 1.00 91.75 85 VAL A N 1
ATOM 700 C CA . VAL A 1 85 ? 11.946 -1.144 -11.167 1.00 91.75 85 VAL A CA 1
ATOM 701 C C . VAL A 1 85 ? 10.444 -1.278 -10.979 1.00 91.75 85 VAL A C 1
ATOM 703 O O . VAL A 1 85 ? 9.957 -2.317 -10.548 1.00 91.75 85 VAL A O 1
ATOM 706 N N . TYR A 1 86 ? 9.712 -0.216 -11.300 1.00 92.12 86 TYR A N 1
ATOM 707 C CA . TYR A 1 86 ? 8.254 -0.238 -11.266 1.00 92.12 86 TYR A CA 1
ATOM 708 C C . TYR A 1 86 ? 7.696 -0.960 -12.486 1.00 92.12 86 TYR A C 1
ATOM 710 O O . TYR A 1 86 ? 8.146 -0.710 -13.611 1.00 92.12 86 TYR A O 1
ATOM 718 N N . ALA A 1 87 ? 6.658 -1.762 -12.269 1.00 91.31 87 ALA A N 1
ATOM 719 C CA . ALA A 1 87 ? 5.800 -2.223 -13.340 1.00 91.31 87 ALA A CA 1
ATOM 720 C C . ALA A 1 87 ? 5.040 -1.030 -13.934 1.00 91.31 87 ALA A C 1
ATOM 722 O O . ALA A 1 87 ? 4.411 -0.229 -13.239 1.00 91.31 87 ALA A O 1
ATOM 723 N N . LEU A 1 88 ? 5.122 -0.883 -15.254 1.00 90.75 88 LEU A N 1
ATOM 724 C CA . LEU A 1 88 ? 4.510 0.221 -15.984 1.00 90.75 88 LEU A CA 1
ATOM 725 C C . LEU A 1 88 ? 3.468 -0.331 -16.949 1.00 90.75 88 LEU A C 1
ATOM 727 O O . LEU A 1 88 ? 3.761 -1.153 -17.814 1.00 90.75 88 LEU A O 1
ATOM 731 N N . ASN A 1 89 ? 2.249 0.187 -16.856 1.00 86.12 89 ASN A N 1
ATOM 732 C CA . ASN A 1 89 ? 1.135 -0.205 -17.717 1.00 86.12 89 ASN A CA 1
ATOM 733 C C . ASN A 1 89 ? 1.107 0.537 -19.067 1.00 86.12 89 ASN A C 1
ATOM 735 O O . ASN A 1 89 ? 0.369 0.144 -19.971 1.00 86.12 89 ASN A O 1
ATOM 739 N N . MET A 1 90 ? 1.878 1.618 -19.221 1.00 88.81 90 MET A N 1
ATOM 740 C CA . MET A 1 90 ? 1.921 2.405 -20.453 1.00 88.81 90 MET A CA 1
ATOM 741 C C . MET A 1 90 ? 3.262 3.101 -20.691 1.00 88.81 90 MET A C 1
ATOM 743 O O . MET A 1 90 ? 4.059 3.322 -19.783 1.00 88.81 90 MET A O 1
ATOM 747 N N . GLY A 1 91 ? 3.488 3.476 -21.950 1.00 91.62 91 GLY A N 1
ATOM 748 C CA . GLY A 1 91 ? 4.688 4.173 -22.400 1.00 91.62 91 GLY A CA 1
ATOM 749 C C . GLY A 1 91 ? 5.778 3.244 -22.952 1.00 91.62 91 GLY A C 1
ATOM 750 O O . GLY A 1 91 ? 5.613 2.028 -22.990 1.00 91.62 91 GLY A O 1
ATOM 751 N N . PRO A 1 92 ? 6.914 3.803 -23.407 1.00 88.94 92 PRO A N 1
ATOM 752 C CA . PRO A 1 92 ? 7.958 3.039 -24.104 1.00 88.94 92 PRO A CA 1
ATOM 753 C C . PRO A 1 92 ? 8.685 1.997 -23.245 1.00 88.94 92 PRO A C 1
ATOM 755 O O . PRO A 1 92 ? 9.381 1.145 -23.785 1.00 88.94 92 PRO A O 1
ATOM 758 N N . LYS A 1 93 ? 8.561 2.103 -21.919 1.00 84.94 93 LYS A N 1
ATOM 759 C CA . LYS A 1 93 ? 9.127 1.173 -20.933 1.00 84.94 93 LYS A CA 1
ATOM 760 C C . LYS A 1 93 ? 8.039 0.363 -20.221 1.00 84.94 93 LYS A C 1
ATOM 762 O O . LYS A 1 93 ? 8.285 -0.137 -19.134 1.00 84.94 93 LYS A O 1
ATOM 767 N N . ALA A 1 94 ? 6.835 0.297 -20.795 1.00 89.62 94 ALA A N 1
ATOM 768 C CA . ALA A 1 94 ? 5.757 -0.504 -20.240 1.00 89.62 94 ALA A CA 1
ATOM 769 C C . ALA A 1 94 ? 6.186 -1.971 -20.161 1.00 89.62 94 ALA A C 1
ATOM 771 O O . ALA A 1 94 ? 6.517 -2.584 -21.179 1.00 89.62 94 ALA A O 1
ATOM 772 N N . ALA A 1 95 ? 6.169 -2.503 -18.951 1.00 87.44 95 ALA A N 1
ATOM 773 C CA . ALA A 1 95 ? 6.451 -3.887 -18.640 1.00 87.44 95 ALA A CA 1
ATOM 774 C C . ALA A 1 95 ? 5.595 -4.245 -17.417 1.00 87.44 95 ALA A C 1
ATOM 776 O O . ALA A 1 95 ? 5.635 -3.502 -16.432 1.00 87.44 95 ALA A O 1
ATOM 777 N N . PRO A 1 96 ? 4.766 -5.301 -17.498 1.00 86.25 96 PRO A N 1
ATOM 778 C CA . PRO A 1 96 ? 4.006 -5.759 -16.346 1.00 86.25 96 PRO A CA 1
ATOM 779 C C . PRO A 1 96 ? 4.943 -6.404 -15.327 1.00 86.25 96 PRO A C 1
ATOM 781 O O . PRO A 1 96 ? 6.024 -6.875 -15.694 1.00 86.25 96 PRO A O 1
ATOM 784 N N . ASP A 1 97 ? 4.481 -6.492 -14.087 1.00 86.69 97 ASP A N 1
ATOM 785 C CA . ASP A 1 97 ? 5.132 -7.342 -13.105 1.00 86.69 97 ASP A CA 1
ATOM 786 C C . ASP A 1 97 ? 5.087 -8.814 -13.559 1.00 86.69 97 ASP A C 1
ATOM 788 O O . ASP A 1 97 ? 4.025 -9.295 -13.986 1.00 86.69 97 ASP A O 1
ATOM 792 N N . PRO A 1 98 ? 6.218 -9.545 -13.543 1.00 89.50 98 PRO A N 1
ATOM 793 C CA . PRO A 1 98 ? 6.215 -10.989 -13.726 1.00 89.50 98 PRO A CA 1
ATOM 794 C C . PRO A 1 98 ? 5.337 -11.746 -12.715 1.00 89.50 98 PRO A C 1
ATOM 796 O O . PRO A 1 98 ? 4.796 -12.795 -13.087 1.00 89.50 98 PRO A O 1
ATOM 799 N N . ASP A 1 99 ? 5.194 -11.249 -11.482 1.00 91.62 99 ASP A N 1
ATOM 800 C CA . ASP A 1 99 ? 4.256 -11.762 -10.482 1.00 91.62 99 ASP A CA 1
ATOM 801 C C . ASP A 1 99 ? 3.055 -10.804 -10.343 1.00 91.62 99 ASP A C 1
ATOM 803 O O . ASP A 1 99 ? 3.188 -9.702 -9.829 1.00 91.62 99 ASP A O 1
ATOM 807 N N . PRO A 1 100 ? 1.850 -11.183 -10.806 1.00 90.19 100 PRO A N 1
ATOM 808 C CA . PRO A 1 100 ? 0.678 -10.304 -10.766 1.00 90.19 100 PRO A CA 1
ATOM 809 C C . PRO A 1 100 ? -0.026 -10.267 -9.394 1.00 90.19 100 PRO A C 1
ATOM 811 O O . PRO A 1 100 ? -1.167 -9.792 -9.294 1.00 90.19 100 PRO A O 1
ATOM 814 N N . TYR A 1 101 ? 0.551 -10.893 -8.366 1.00 95.81 101 TYR A N 1
ATOM 815 C CA . TYR A 1 101 ? 0.012 -10.912 -7.010 1.00 95.81 101 TYR A CA 1
ATOM 816 C C . TYR A 1 101 ? 0.825 -10.001 -6.103 1.00 95.81 101 TYR A C 1
ATOM 818 O O . TYR A 1 101 ? 2.030 -9.899 -6.258 1.00 95.81 101 TYR A O 1
ATOM 826 N N . PHE A 1 102 ? 0.164 -9.424 -5.096 1.00 96.06 102 PHE A N 1
ATOM 827 C CA . PHE A 1 102 ? 0.846 -8.590 -4.119 1.00 96.06 102 PHE A CA 1
ATOM 828 C C . PHE A 1 102 ? 1.925 -9.387 -3.386 1.00 96.06 102 PHE A C 1
ATOM 830 O O . PHE A 1 102 ? 1.604 -10.362 -2.688 1.00 96.06 102 PHE A O 1
ATOM 837 N N . ASP A 1 103 ? 3.178 -8.973 -3.519 1.00 96.12 103 ASP A N 1
ATOM 838 C CA . ASP A 1 103 ? 4.321 -9.732 -3.033 1.00 96.12 103 ASP A CA 1
ATOM 839 C C . ASP A 1 103 ? 5.239 -8.923 -2.097 1.00 96.12 103 ASP A C 1
ATOM 841 O O . ASP A 1 103 ? 4.806 -8.016 -1.381 1.00 96.12 103 ASP A O 1
ATOM 845 N N . ARG A 1 104 ? 6.490 -9.365 -1.934 1.00 96.31 104 ARG A N 1
ATOM 846 C CA . ARG A 1 104 ? 7.392 -8.809 -0.917 1.00 96.31 104 ARG A CA 1
ATOM 847 C C . ARG A 1 104 ? 8.060 -7.520 -1.376 1.00 96.31 104 ARG A C 1
ATOM 849 O O . ARG A 1 104 ? 8.448 -6.728 -0.509 1.00 96.31 104 ARG A O 1
ATOM 856 N N . ASP A 1 105 ? 8.249 -7.358 -2.673 1.00 94.44 105 ASP A N 1
ATOM 857 C CA . ASP A 1 105 ? 8.913 -6.234 -3.309 1.00 94.44 105 ASP A CA 1
ATOM 858 C C . ASP A 1 105 ? 7.945 -5.121 -3.683 1.00 94.44 105 ASP A C 1
ATOM 860 O O . ASP A 1 105 ? 8.403 -3.993 -3.869 1.00 94.44 105 ASP A O 1
ATOM 864 N N . ASP A 1 106 ? 6.646 -5.374 -3.668 1.00 96.56 106 ASP A N 1
ATOM 865 C CA . ASP A 1 106 ? 5.637 -4.343 -3.867 1.00 96.56 106 ASP A CA 1
ATOM 866 C C . ASP A 1 106 ? 5.601 -3.273 -2.771 1.00 96.56 106 ASP A C 1
ATOM 868 O O . ASP A 1 106 ? 6.094 -3.435 -1.645 1.00 96.56 106 ASP A O 1
ATOM 872 N N . GLU A 1 107 ? 4.963 -2.149 -3.095 1.00 96.25 107 GLU A N 1
ATOM 873 C CA . GLU A 1 107 ? 4.728 -1.047 -2.167 1.00 96.25 107 GLU A CA 1
ATOM 874 C C . GLU A 1 107 ? 3.244 -0.688 -2.065 1.00 96.25 107 GLU A C 1
ATOM 876 O O . GLU A 1 107 ? 2.545 -0.505 -3.056 1.00 96.25 107 GLU A O 1
ATOM 881 N N . LEU A 1 108 ? 2.764 -0.542 -0.829 1.00 97.06 108 LEU A N 1
ATOM 882 C CA . LEU A 1 108 ? 1.478 0.067 -0.509 1.00 97.06 108 LEU A CA 1
ATOM 883 C C . LEU A 1 108 ? 1.710 1.535 -0.144 1.00 97.06 108 LEU A C 1
ATOM 885 O O . LEU A 1 108 ? 2.351 1.824 0.869 1.00 97.06 108 LEU A O 1
ATOM 889 N N . ALA A 1 109 ? 1.135 2.451 -0.919 1.00 96.19 109 ALA A N 1
ATOM 890 C CA . ALA A 1 109 ? 1.224 3.887 -0.688 1.00 96.19 109 ALA A CA 1
ATOM 891 C C . ALA A 1 109 ? -0.142 4.506 -0.353 1.00 96.19 109 ALA A C 1
ATOM 893 O O . ALA A 1 109 ? -1.154 4.199 -0.980 1.00 96.19 109 ALA A O 1
ATOM 894 N N . PHE A 1 110 ? -0.183 5.396 0.635 1.00 96.00 110 PHE A N 1
ATOM 895 C CA . PHE A 1 110 ? -1.367 6.179 1.017 1.00 96.00 110 PHE A CA 1
ATOM 896 C C . PHE A 1 110 ? -0.939 7.472 1.716 1.00 96.00 110 PHE A C 1
ATOM 898 O O . PHE A 1 110 ? 0.244 7.681 1.955 1.00 96.00 110 PHE A O 1
ATOM 905 N N . MET A 1 111 ? -1.867 8.363 2.055 1.00 94.44 111 MET A N 1
ATOM 906 C CA . MET A 1 111 ? -1.517 9.638 2.689 1.00 94.44 111 MET A CA 1
ATOM 907 C C . MET A 1 111 ? -1.635 9.570 4.216 1.00 94.44 111 MET A C 1
ATOM 909 O O . MET A 1 111 ? -2.627 9.070 4.746 1.00 94.44 111 MET A O 1
ATOM 913 N N . SER A 1 112 ? -0.665 10.138 4.942 1.00 92.94 112 SER A N 1
ATOM 914 C CA . SER A 1 112 ? -0.645 10.111 6.417 1.00 92.94 112 SER A CA 1
ATOM 915 C C . SER A 1 112 ? -1.911 10.714 7.048 1.00 92.94 112 SER A C 1
ATOM 917 O O . SER A 1 112 ? -2.439 10.180 8.024 1.00 92.94 112 SER A O 1
ATOM 919 N N . TRP A 1 113 ? -2.475 11.774 6.455 1.00 91.69 113 TRP A N 1
ATOM 920 C CA . TRP A 1 113 ? -3.704 12.419 6.939 1.00 91.69 113 TRP A CA 1
ATOM 921 C C . TRP A 1 113 ? -4.971 11.550 6.900 1.00 91.69 113 TRP A C 1
ATOM 923 O O . TRP A 1 113 ? -5.965 11.945 7.509 1.00 91.69 113 TRP A O 1
ATOM 933 N N . ASP A 1 114 ? -4.945 10.410 6.202 1.00 95.00 114 ASP A N 1
ATOM 934 C CA . ASP A 1 114 ? -6.093 9.518 6.032 1.00 95.00 114 ASP A CA 1
ATOM 935 C C . ASP A 1 114 ? -6.110 8.453 7.134 1.00 95.00 114 ASP A C 1
ATOM 937 O O . ASP A 1 114 ? -7.098 7.735 7.301 1.00 95.00 114 ASP A O 1
ATOM 941 N N . ALA A 1 115 ? -5.029 8.356 7.914 1.00 92.81 115 ALA A N 1
ATOM 942 C CA . ALA A 1 115 ? -4.969 7.507 9.086 1.00 92.81 115 ALA A CA 1
ATOM 943 C C . ALA A 1 115 ? -5.886 8.023 10.204 1.00 92.81 115 ALA A C 1
ATOM 945 O O . ALA A 1 115 ? -6.195 9.210 10.320 1.00 92.81 115 ALA A O 1
ATOM 946 N N . GLY A 1 116 ? -6.304 7.101 11.066 1.00 93.06 116 GLY A N 1
ATOM 947 C CA . GLY A 1 116 ? -7.175 7.385 12.199 1.00 93.06 116 GLY A CA 1
ATOM 948 C C . GLY A 1 116 ? -6.608 6.867 13.519 1.00 93.06 116 GLY A C 1
ATOM 949 O O . GLY A 1 116 ? -5.526 6.273 13.545 1.00 93.06 116 GLY A O 1
ATOM 950 N N . PRO A 1 117 ? -7.319 7.087 14.639 1.00 93.94 117 PRO A N 1
ATOM 951 C CA . PRO A 1 117 ? -6.985 6.453 15.909 1.00 93.94 117 PRO A CA 1
ATOM 952 C C . PRO A 1 117 ? -6.938 4.925 15.797 1.00 93.94 117 PRO A C 1
ATOM 954 O O . PRO A 1 117 ? -7.569 4.316 14.933 1.00 93.94 117 PRO A O 1
ATOM 957 N N . LYS A 1 118 ? -6.237 4.292 16.743 1.00 93.44 118 LYS A N 1
ATOM 958 C CA . LYS A 1 118 ? -6.232 2.833 16.868 1.00 93.44 118 LYS A CA 1
ATOM 959 C C . LYS A 1 118 ? -7.659 2.310 17.081 1.00 93.44 118 LYS A C 1
ATOM 961 O O . LYS A 1 118 ? -8.401 2.842 17.909 1.00 93.44 118 LYS A O 1
ATOM 966 N N . ALA A 1 119 ? -8.019 1.257 16.353 1.00 93.50 119 ALA A N 1
ATOM 967 C CA . ALA A 1 119 ? -9.303 0.588 16.512 1.00 93.50 119 ALA A CA 1
ATOM 968 C C . ALA A 1 119 ? -9.376 -0.209 17.836 1.00 93.50 119 ALA A C 1
ATOM 970 O O . ALA A 1 119 ? -8.337 -0.614 18.369 1.00 93.50 119 ALA A O 1
ATOM 971 N N . PRO A 1 120 ? -10.583 -0.464 18.381 1.00 93.88 120 PRO A N 1
ATOM 972 C CA . PRO A 1 120 ? -10.760 -1.355 19.524 1.00 93.88 120 PRO A CA 1
ATOM 973 C C . PRO A 1 120 ? -10.164 -2.745 19.276 1.00 93.88 120 PRO A C 1
ATOM 975 O O . PRO A 1 120 ? -10.202 -3.262 18.157 1.00 93.88 120 PRO A O 1
ATOM 978 N N . GLU A 1 121 ? -9.648 -3.373 20.329 1.00 90.31 121 GLU A N 1
ATOM 979 C CA . GLU A 1 121 ? -9.084 -4.719 20.236 1.00 90.31 121 GLU A CA 1
ATOM 980 C C . GLU A 1 121 ? -10.130 -5.728 19.735 1.00 90.31 121 GLU A C 1
ATOM 982 O O . GLU A 1 121 ? -11.293 -5.695 20.139 1.00 90.31 121 GLU A O 1
ATOM 987 N N . GLY A 1 122 ? -9.726 -6.598 18.806 1.00 86.88 122 GLY A N 1
ATOM 988 C CA . GLY A 1 122 ? -10.611 -7.584 18.180 1.00 86.88 122 GLY A CA 1
ATOM 989 C C . GLY A 1 122 ? -11.612 -7.014 17.169 1.00 86.88 122 GLY A C 1
ATOM 990 O O . GLY A 1 122 ? -12.387 -7.779 16.598 1.00 86.88 122 GLY A O 1
ATOM 991 N N . SER A 1 123 ? -11.608 -5.700 16.921 1.00 89.88 123 SER A N 1
ATOM 992 C CA . SER A 1 123 ? -12.390 -5.105 15.835 1.00 89.88 123 SER A CA 1
ATOM 993 C C . SER A 1 123 ? -11.633 -5.170 14.507 1.00 89.88 123 SER A C 1
ATOM 995 O O . SER A 1 123 ? -10.404 -5.133 14.468 1.00 89.88 123 SER A O 1
ATOM 997 N N . GLY A 1 124 ? -12.376 -5.263 13.409 1.00 88.19 124 GLY A N 1
ATOM 998 C CA . GLY A 1 124 ? -11.828 -5.265 12.060 1.00 88.19 124 GLY A CA 1
ATOM 999 C C . GLY A 1 124 ? -12.821 -4.672 11.064 1.00 88.19 124 GLY A C 1
ATOM 1000 O O . GLY A 1 124 ? -14.009 -4.529 11.385 1.00 88.19 124 GLY A O 1
ATOM 1001 N N . PRO A 1 125 ? -12.352 -4.295 9.866 1.00 88.19 125 PRO A N 1
ATOM 1002 C CA . PRO A 1 125 ? -13.230 -3.819 8.813 1.00 88.19 125 PRO A CA 1
ATOM 1003 C C . PRO A 1 125 ? -14.251 -4.903 8.421 1.00 88.19 125 PRO A C 1
ATOM 1005 O O . PRO A 1 125 ? -13.986 -6.102 8.533 1.00 88.19 125 PRO A O 1
ATOM 1008 N N . PRO A 1 126 ? -15.452 -4.505 7.973 1.00 80.00 126 PRO A N 1
ATOM 1009 C CA . PRO A 1 126 ? -16.482 -5.460 7.590 1.00 80.00 126 PRO A CA 1
ATOM 1010 C C . PRO A 1 126 ? -16.005 -6.360 6.442 1.00 80.00 126 PRO A C 1
ATOM 1012 O O . PRO A 1 126 ? -15.365 -5.895 5.503 1.00 80.00 126 PRO A O 1
ATOM 1015 N N . ALA A 1 127 ? -16.378 -7.642 6.505 1.00 72.81 127 ALA A N 1
ATOM 1016 C CA . ALA A 1 127 ? -16.117 -8.653 5.475 1.00 72.81 127 ALA A CA 1
ATOM 1017 C C . ALA A 1 127 ? -14.636 -9.016 5.213 1.00 72.81 127 ALA A C 1
ATOM 1019 O O . ALA A 1 127 ? -14.350 -9.668 4.211 1.00 72.81 127 ALA A O 1
ATOM 1020 N N . SER A 1 128 ? -13.698 -8.682 6.107 1.00 67.56 128 SER A N 1
ATOM 1021 C CA . SER A 1 128 ? -12.318 -9.174 5.994 1.00 67.56 128 SER A CA 1
ATOM 1022 C C . SER A 1 128 ? -12.196 -10.626 6.476 1.00 67.56 128 SER A C 1
ATOM 1024 O O . SER A 1 128 ? -12.461 -10.909 7.645 1.00 67.56 128 SER A O 1
ATOM 1026 N N . SER A 1 129 ? -11.758 -11.541 5.605 1.00 73.00 129 SER A N 1
ATOM 1027 C CA . SER A 1 129 ? -11.327 -12.898 5.992 1.00 73.00 129 SER A CA 1
ATOM 1028 C C . SER A 1 129 ? -9.904 -12.914 6.563 1.00 73.00 129 SER A C 1
ATOM 1030 O O . SER A 1 129 ? -9.592 -13.748 7.409 1.00 73.00 129 SER A O 1
ATOM 1032 N N . VAL A 1 130 ? -9.065 -11.971 6.123 1.00 86.06 130 VAL A N 1
ATOM 1033 C CA . VAL A 1 130 ? -7.686 -11.746 6.573 1.00 86.06 130 VAL A CA 1
ATOM 1034 C C . VAL A 1 130 ? -7.447 -10.237 6.662 1.00 86.06 130 VAL A C 1
ATOM 1036 O O . VAL A 1 130 ? -7.918 -9.487 5.809 1.00 86.06 130 VAL A O 1
ATOM 1039 N N . CY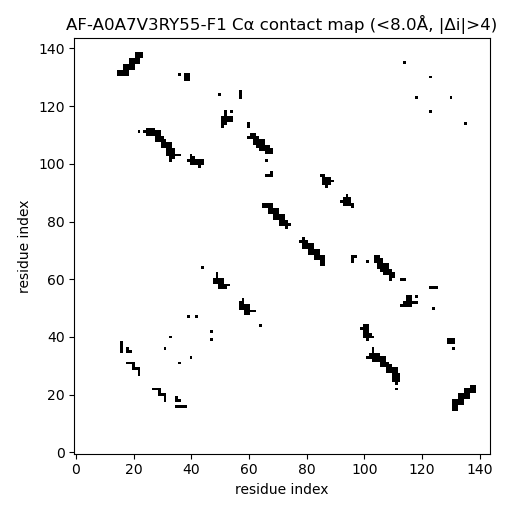S A 1 131 ? -6.762 -9.778 7.709 1.00 88.56 131 CYS A N 1
ATOM 1040 C CA . CYS A 1 131 ? -6.470 -8.362 7.932 1.00 88.56 131 CYS A CA 1
ATOM 1041 C C . CYS A 1 131 ? -5.136 -8.209 8.669 1.00 88.56 131 CYS A C 1
ATOM 1043 O O . CYS A 1 131 ? -4.799 -9.034 9.518 1.00 88.56 131 CYS A O 1
ATOM 1045 N N . GLN A 1 132 ? -4.413 -7.125 8.383 1.00 92.00 132 GLN A N 1
ATOM 1046 C CA . GLN A 1 132 ? -3.207 -6.738 9.106 1.00 92.00 132 GLN A CA 1
ATOM 1047 C C . GLN A 1 132 ? -3.282 -5.270 9.527 1.00 92.00 132 GLN A C 1
ATOM 1049 O O . GLN A 1 132 ? -3.697 -4.418 8.745 1.00 92.00 132 GLN A O 1
ATOM 1054 N N . GLU A 1 133 ? -2.885 -4.976 10.765 1.00 93.50 133 GLU A N 1
ATOM 1055 C CA . GLU A 1 133 ? -2.799 -3.603 11.269 1.00 93.50 133 GLU A CA 1
ATOM 1056 C C . GLU A 1 133 ? -1.503 -2.934 10.783 1.00 93.50 133 GLU A C 1
ATOM 1058 O O . GLU A 1 133 ? -0.408 -3.494 10.907 1.00 93.50 133 GLU A O 1
ATOM 1063 N N . ILE A 1 134 ? -1.634 -1.706 10.275 1.00 94.00 134 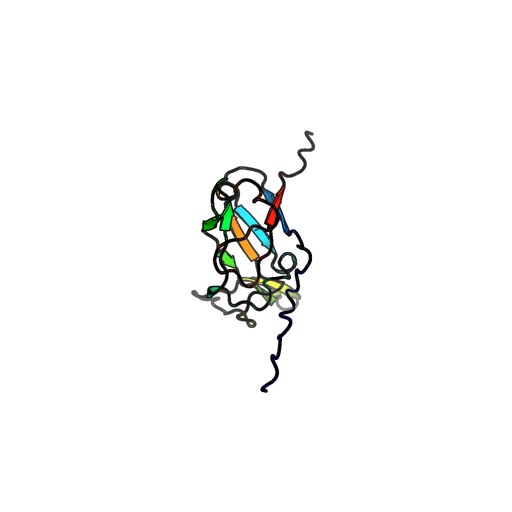ILE A N 1
ATOM 1064 C CA . ILE A 1 134 ? -0.515 -0.807 9.983 1.00 94.00 134 ILE A CA 1
ATOM 1065 C C . ILE A 1 134 ? -0.503 0.273 11.061 1.00 94.00 134 ILE A C 1
ATOM 1067 O O . ILE A 1 134 ? -1.441 1.062 11.179 1.00 94.00 134 ILE A O 1
ATOM 1071 N N . LYS A 1 135 ? 0.570 0.322 11.848 1.00 92.69 135 LYS A N 1
ATOM 1072 C CA . LYS A 1 135 ? 0.797 1.355 12.853 1.00 92.69 135 LYS A CA 1
ATOM 1073 C C . LYS A 1 135 ? 1.700 2.436 12.278 1.00 92.69 135 LYS A C 1
ATOM 1075 O O . LYS A 1 135 ? 2.866 2.191 11.971 1.00 92.69 135 LYS A O 1
ATOM 1080 N N . LEU A 1 136 ? 1.179 3.655 12.223 1.00 88.06 136 LEU A N 1
ATOM 1081 C CA . LEU A 1 136 ? 1.994 4.825 11.928 1.00 88.06 136 LEU A CA 1
ATOM 1082 C C . LEU A 1 136 ? 2.733 5.283 13.181 1.00 88.06 136 LEU A C 1
ATOM 1084 O O . LEU A 1 136 ? 2.151 5.406 14.261 1.00 88.06 136 LEU A O 1
ATOM 1088 N N . THR A 1 137 ? 4.022 5.549 13.031 1.00 82.75 137 THR A N 1
ATOM 1089 C CA . THR A 1 137 ? 4.851 6.179 14.057 1.00 82.75 137 THR A CA 1
ATOM 1090 C C . THR A 1 137 ? 5.417 7.471 13.498 1.00 82.75 137 THR A C 1
ATOM 1092 O O . THR A 1 137 ? 5.989 7.468 12.408 1.00 82.75 137 THR A O 1
ATOM 1095 N N . ALA A 1 138 ? 5.288 8.569 14.244 1.00 66.44 138 ALA A N 1
ATOM 1096 C CA . ALA A 1 138 ? 6.078 9.758 13.954 1.00 66.44 138 ALA A CA 1
ATOM 1097 C C . ALA A 1 138 ? 7.570 9.379 14.037 1.00 66.44 138 ALA A C 1
ATOM 1099 O O . ALA A 1 138 ? 7.933 8.572 14.900 1.0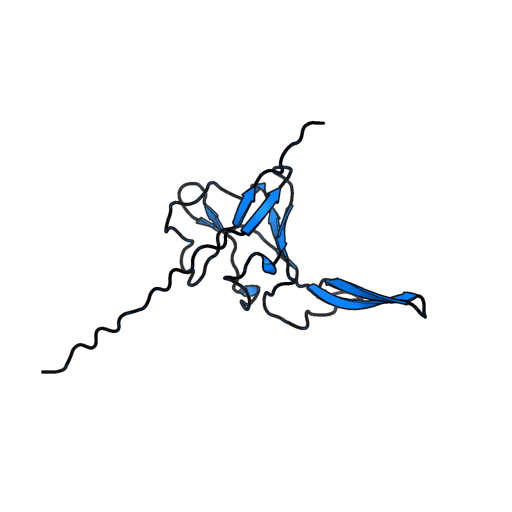0 66.44 138 ALA A O 1
ATOM 1100 N N . PRO A 1 139 ? 8.428 9.883 13.141 1.00 63.06 139 PRO A N 1
ATOM 1101 C CA . PRO A 1 139 ? 9.858 9.663 13.259 1.00 63.06 139 PRO A CA 1
ATOM 1102 C C . PRO A 1 139 ? 10.362 10.263 14.570 1.00 63.06 139 PRO A C 1
ATOM 1104 O O . PRO A 1 139 ? 9.854 11.286 15.032 1.00 63.06 139 PRO A O 1
ATOM 1107 N N . ASP A 1 140 ? 11.368 9.618 15.159 1.00 55.25 140 ASP A N 1
ATOM 1108 C CA . ASP A 1 140 ? 12.061 10.144 16.329 1.00 55.25 140 ASP A CA 1
ATOM 1109 C C . ASP A 1 140 ? 12.677 11.498 15.957 1.00 55.25 140 ASP A C 1
ATOM 1111 O O . ASP A 1 140 ? 13.718 11.567 15.299 1.00 55.25 140 ASP A O 1
ATOM 1115 N N . THR A 1 141 ? 12.043 12.594 16.370 1.00 49.38 141 THR A N 1
ATOM 1116 C CA . THR A 1 141 ? 12.650 13.921 16.332 1.00 49.38 141 THR A CA 1
ATOM 1117 C C . THR A 1 141 ? 13.814 13.928 17.315 1.00 49.38 141 THR A C 1
ATOM 1119 O O . THR A 1 141 ? 13.657 14.249 18.492 1.00 49.38 141 THR A O 1
ATOM 1122 N N . LYS A 1 142 ? 15.007 13.558 16.846 1.00 42.38 142 LYS A N 1
ATOM 1123 C CA . LYS A 1 142 ? 16.236 14.067 17.447 1.00 42.38 142 LYS A CA 1
ATOM 1124 C C . LYS A 1 142 ? 16.340 15.521 17.010 1.00 42.38 142 LYS A C 1
ATOM 1126 O O . LYS A 1 142 ? 16.786 15.790 15.899 1.00 42.38 142 LYS A O 1
ATOM 1131 N N . GLU A 1 143 ? 15.859 16.436 17.846 1.00 44.62 143 GLU A N 1
ATOM 1132 C CA . GLU A 1 143 ? 16.210 17.847 17.694 1.00 44.62 143 GLU A CA 1
ATOM 1133 C C . GLU A 1 143 ? 17.742 17.956 17.747 1.00 44.62 143 GLU A C 1
ATOM 1135 O O . GLU A 1 143 ? 18.374 17.485 18.697 1.00 44.62 143 GLU A O 1
ATOM 1140 N N . SER A 1 144 ? 18.326 18.485 16.671 1.00 41.78 144 SER A N 1
ATOM 1141 C CA . SER A 1 144 ? 19.738 18.859 16.560 1.00 41.78 144 SER A CA 1
ATOM 1142 C C . SER A 1 144 ? 19.899 20.352 16.774 1.00 41.78 144 SER A C 1
ATOM 1144 O O . SER A 1 144 ? 19.120 21.080 16.115 1.00 41.78 144 SER A O 1
#

Solvent-accessible surface area (backbone atoms only — not comparable to full-atom values): 9243 Å² total; per-residue (Å²): 142,80,84,84,79,84,77,80,78,81,81,82,81,73,80,76,62,64,23,77,34,59,37,91,44,62,85,30,68,30,67,40,52,24,65,53,39,71,77,56,52,70,36,46,67,91,73,62,83,50,69,23,26,76,84,85,50,68,42,82,44,77,70,47,77,49,49,37,45,84,40,84,46,76,85,47,102,88,43,74,48,78,42,82,40,71,44,26,95,63,68,102,76,45,40,74,48,93,64,81,39,37,40,56,68,19,33,43,35,35,52,44,66,61,59,48,58,85,68,62,87,95,65,74,59,87,91,62,91,68,82,70,54,74,45,78,40,71,60,84,80,74,86,126

Nearest PDB structures (foldseek):
  7vnu-assembly2_B  TM=1.870E-01  e=3.839E-01  Severe acute respiratory syndrome coronavirus 2
  9f83-assembly1_A  TM=2.017E-01  e=7.350E-01  Severe acute respiratory syndrome coronavirus 2
  8gz7-assembly1_H  TM=1.737E-01  e=4.321E+00  Staphylococcus aureus
  4p1x-assembly1_H  TM=1.544E-01  e=9.309E+00  Staphylococcus aureus subsp. aureus Mu50

Mean predicted aligned error: 10.2 Å

Radius of gyration: 19.91 Å; Cα contacts (8 Å, |Δi|>4): 234; chains: 1; bounding box: 61×60×44 Å

pLDDT: mean 82.06, std 18.58, range [36.34, 97.06]

Secondary structure (DSSP, 8-state):
------------------EEEE-SSTTSEEEEEGGG-TTSTT--GGG--EEEE-SSSEEEE-EEEE-EEEEEEEEETTEEEEEEEE-BSSSTT-B--SS-S--SS-EEEEEGGG--SPPPTT---TT-SS---EEEE-------

Sequence (144 aa):
MKRFGVGAGFLVLIFAWTAQAQSNHKYDPVVVQGVSLPAVLGAKPSELRLFAYDGKKFQPVLYQIDERYDEMLYWQWTRRRREMVYALNMGPKAAPDPDPYFDRDDELAFMSWDAGPKAPEGSGPPASSVCQEIKLTAPDTKES